Protein AF-A0A256IPM1-F1 (afdb_monomer_lite)

Sequence (111 aa):
MSKAGASDLFIDLLTFPKEAAGVPRHSIREEVRKYVYWGELDSGPATFSHVGGHFFGAIWDGDLFHAWTRADLNNKALLMECFGADRIIQDAIENGKPTDYAERMVMEPAL

Organism: NCBI:txid1383851

Foldseek 3Di:
DDPQQFDVQLVLLCPDDLVLLVAPDRVSVVQVCCCVPVDPDPDDSNPDDRPDDQLNVCNRNPQLLSNCVVDDPSSLSSSCSRQNLVRSLVSCVVVPHDSVVSCCVNVVPDD

Structure (mmCIF, N/CA/C/O backbone):
data_AF-A0A256IPM1-F1
#
_entry.id   AF-A0A256IPM1-F1
#
loop_
_atom_site.group_PDB
_atom_site.id
_atom_site.type_symbol
_atom_site.label_atom_id
_atom_site.label_alt_id
_atom_site.label_comp_id
_atom_site.label_asym_id
_atom_site.label_entity_id
_atom_site.label_seq_id
_atom_site.pdbx_PDB_ins_code
_atom_site.Cartn_x
_atom_site.Cartn_y
_atom_site.Cartn_z
_atom_site.occupancy
_atom_site.B_iso_or_equiv
_atom_site.auth_seq_id
_atom_site.auth_comp_id
_atom_site.auth_asym_id
_atom_site.auth_atom_id
_atom_site.pdbx_PDB_model_num
ATOM 1 N N . MET A 1 1 ? -5.229 -16.288 -2.593 1.00 47.16 1 MET A N 1
ATOM 2 C CA . MET A 1 1 ? -3.859 -16.359 -3.147 1.00 47.16 1 MET A CA 1
ATOM 3 C C . MET A 1 1 ? -3.948 -16.701 -4.621 1.00 47.16 1 MET A C 1
ATOM 5 O O . MET A 1 1 ? -4.615 -17.676 -4.963 1.00 47.16 1 MET A O 1
ATOM 9 N N . SER A 1 2 ? -3.330 -15.887 -5.478 1.00 44.66 2 SER A N 1
ATOM 10 C CA . SER A 1 2 ? -3.289 -16.124 -6.924 1.00 44.66 2 SER A CA 1
ATOM 11 C C . SER A 1 2 ? -2.351 -17.297 -7.272 1.00 44.66 2 SER A C 1
ATOM 13 O O . SER A 1 2 ? -1.567 -17.759 -6.440 1.00 44.66 2 SER A O 1
ATOM 15 N N . LYS A 1 3 ? -2.414 -17.792 -8.518 1.00 46.88 3 LYS A N 1
ATOM 16 C CA . LYS A 1 3 ? -1.695 -18.994 -9.004 1.00 46.88 3 LYS A CA 1
ATOM 17 C C . LYS A 1 3 ? -0.158 -18.945 -8.900 1.00 46.88 3 LYS A C 1
ATOM 19 O O . LYS A 1 3 ? 0.465 -19.984 -9.089 1.00 46.88 3 LYS A O 1
ATOM 24 N N . ALA A 1 4 ? 0.445 -17.790 -8.609 1.00 55.28 4 ALA A N 1
ATOM 25 C CA . ALA A 1 4 ? 1.896 -17.619 -8.465 1.00 55.28 4 ALA A CA 1
ATOM 26 C C . ALA A 1 4 ? 2.344 -17.289 -7.023 1.00 55.28 4 ALA A C 1
ATOM 28 O O . ALA A 1 4 ? 3.480 -16.877 -6.819 1.00 55.28 4 ALA A O 1
ATOM 29 N N . GLY A 1 5 ? 1.465 -17.435 -6.024 1.00 69.94 5 GLY A N 1
ATOM 30 C CA . GLY A 1 5 ? 1.779 -17.179 -4.611 1.00 69.94 5 GLY A CA 1
ATOM 31 C C . GLY A 1 5 ? 1.613 -15.723 -4.165 1.00 69.94 5 GLY A C 1
ATOM 32 O O . GLY A 1 5 ? 1.426 -15.487 -2.978 1.00 69.94 5 GLY A O 1
ATOM 33 N N . ALA A 1 6 ? 1.587 -14.764 -5.094 1.00 75.25 6 ALA A N 1
ATOM 34 C CA . ALA A 1 6 ? 1.277 -13.368 -4.795 1.00 75.25 6 ALA A CA 1
ATOM 35 C C . ALA A 1 6 ? -0.222 -13.163 -4.497 1.00 75.25 6 ALA A C 1
ATOM 37 O O . ALA A 1 6 ? -1.091 -13.826 -5.087 1.00 75.25 6 ALA A O 1
ATOM 38 N N . SER A 1 7 ? -0.543 -12.229 -3.606 1.00 85.25 7 SER A N 1
ATOM 39 C CA . SER A 1 7 ? -1.913 -11.761 -3.387 1.00 85.25 7 SER A CA 1
ATOM 40 C C . SER A 1 7 ? -2.459 -11.020 -4.616 1.00 85.25 7 SER A C 1
ATOM 42 O O . SER A 1 7 ? -1.701 -10.495 -5.431 1.00 85.25 7 SER A O 1
ATOM 44 N N . ASP A 1 8 ? -3.785 -10.942 -4.744 1.00 87.19 8 ASP A N 1
ATOM 45 C CA . ASP A 1 8 ? -4.407 -10.147 -5.812 1.00 87.19 8 ASP A CA 1
ATOM 46 C C . ASP A 1 8 ? -4.114 -8.645 -5.619 1.00 87.19 8 ASP A C 1
ATOM 48 O O . ASP A 1 8 ? -3.849 -7.941 -6.587 1.00 87.19 8 ASP A O 1
ATOM 52 N N . LEU A 1 9 ? -3.983 -8.187 -4.364 1.00 86.31 9 LEU A N 1
ATOM 53 C CA . LEU A 1 9 ? -3.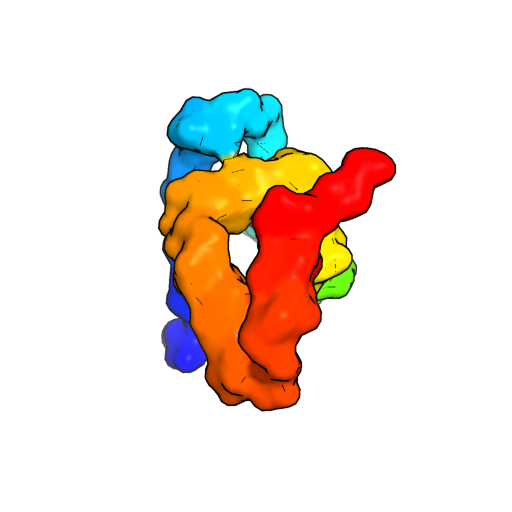558 -6.823 -4.019 1.00 86.31 9 LEU A CA 1
ATOM 54 C C . LEU A 1 9 ? -2.170 -6.483 -4.577 1.00 86.31 9 LEU A C 1
ATOM 56 O O . LEU A 1 9 ? -1.937 -5.369 -5.048 1.00 86.31 9 LEU A O 1
ATOM 60 N N . PHE A 1 10 ? -1.237 -7.437 -4.546 1.00 86.25 10 PHE A N 1
ATOM 61 C CA . PHE A 1 10 ? 0.081 -7.249 -5.146 1.00 86.25 10 PHE A CA 1
ATOM 62 C C . PHE A 1 10 ? -0.025 -7.025 -6.657 1.00 86.25 10 PHE A C 1
ATOM 64 O O . PHE A 1 10 ? 0.642 -6.141 -7.197 1.00 86.25 10 PHE A O 1
ATOM 71 N N . ILE A 1 11 ? -0.865 -7.808 -7.338 1.00 86.31 11 ILE A N 1
ATOM 72 C CA . ILE A 1 11 ? -1.071 -7.709 -8.787 1.00 86.31 11 ILE A CA 1
ATOM 73 C C . ILE A 1 11 ? -1.751 -6.385 -9.154 1.00 86.31 11 ILE A C 1
ATOM 75 O O . ILE A 1 11 ? -1.294 -5.695 -10.073 1.00 86.31 11 ILE A O 1
ATOM 79 N N . ASP A 1 12 ? -2.777 -5.991 -8.405 1.00 87.88 12 ASP A N 1
ATOM 80 C CA . ASP A 1 12 ? -3.478 -4.720 -8.593 1.00 87.88 12 ASP A CA 1
ATOM 81 C C . ASP A 1 12 ? -2.505 -3.542 -8.443 1.00 87.88 12 ASP A C 1
ATOM 83 O O . ASP A 1 12 ? -2.369 -2.712 -9.345 1.00 87.88 12 ASP A O 1
ATOM 87 N N . LEU A 1 13 ? -1.709 -3.523 -7.370 1.00 87.69 13 LEU A N 1
ATOM 88 C CA . LEU A 1 13 ? -0.755 -2.441 -7.135 1.00 87.69 13 LEU A CA 1
ATOM 89 C C . LEU A 1 13 ? 0.401 -2.436 -8.146 1.00 87.69 13 LEU A C 1
ATOM 91 O O . LEU A 1 13 ? 0.840 -1.369 -8.580 1.00 87.69 13 LEU A O 1
ATOM 95 N N . LEU A 1 14 ? 0.899 -3.608 -8.554 1.00 87.94 14 LEU A N 1
ATOM 96 C CA . LEU A 1 14 ? 1.928 -3.737 -9.593 1.00 87.94 14 LEU A CA 1
ATOM 97 C C . LEU A 1 14 ? 1.459 -3.122 -10.921 1.00 87.94 14 LEU A C 1
ATOM 99 O O . LEU A 1 14 ? 2.238 -2.459 -11.621 1.00 87.94 14 LEU A O 1
ATOM 103 N N . THR A 1 15 ? 0.188 -3.325 -11.266 1.00 87.94 15 THR A N 1
ATOM 104 C CA . THR A 1 15 ? -0.405 -2.830 -12.514 1.00 87.94 15 THR A CA 1
ATOM 105 C C . THR A 1 15 ? -0.891 -1.381 -12.420 1.00 87.94 15 THR A C 1
ATOM 107 O O . THR A 1 15 ? -0.933 -0.705 -13.450 1.00 87.94 15 THR A O 1
ATOM 110 N N . PHE A 1 16 ? -1.098 -0.841 -11.216 1.00 86.25 16 PHE A N 1
ATOM 111 C CA . PHE A 1 16 ? -1.516 0.546 -10.994 1.00 86.25 16 PHE A CA 1
ATOM 112 C C . PHE A 1 16 ? -0.517 1.593 -11.549 1.00 86.25 16 PHE A C 1
ATOM 114 O O . PHE A 1 16 ? 0.695 1.491 -11.303 1.00 86.25 16 PHE A O 1
ATOM 121 N N . PRO A 1 17 ? -0.977 2.606 -12.314 1.00 85.69 17 PRO A N 1
ATOM 122 C CA . PRO A 1 17 ? -0.117 3.640 -12.891 1.00 85.69 17 PRO A CA 1
ATOM 123 C C . PRO A 1 17 ? 0.352 4.652 -11.835 1.00 85.69 17 PRO A C 1
ATOM 125 O O . PRO A 1 17 ? -0.447 5.287 -11.156 1.00 85.69 17 PRO A O 1
ATOM 128 N N . LYS A 1 18 ? 1.669 4.867 -11.734 1.00 85.75 18 LYS A N 1
ATOM 129 C CA . LYS A 1 18 ? 2.256 5.786 -10.740 1.00 85.75 18 LYS A CA 1
ATOM 130 C C . LYS A 1 18 ? 1.896 7.253 -10.989 1.00 85.75 18 LYS A C 1
ATOM 132 O O . LYS A 1 18 ? 1.868 8.051 -10.059 1.00 85.75 18 LYS A O 1
ATOM 137 N N . GLU A 1 19 ? 1.619 7.587 -12.247 1.00 90.81 19 GLU A N 1
ATOM 138 C CA . GLU A 1 19 ? 1.232 8.918 -12.701 1.00 90.81 19 GLU A CA 1
ATOM 139 C C . GLU A 1 19 ? -0.124 9.322 -12.116 1.00 90.81 19 GLU A C 1
ATOM 141 O O . GLU A 1 19 ? -0.306 10.487 -11.778 1.00 90.81 19 GLU A O 1
ATOM 146 N N . ALA A 1 20 ? -1.035 8.358 -11.926 1.00 86.38 20 ALA A N 1
ATOM 147 C CA . ALA A 1 20 ? -2.319 8.601 -11.272 1.00 86.38 20 ALA A CA 1
ATOM 148 C C . ALA A 1 20 ? -2.145 8.991 -9.797 1.00 86.38 20 ALA A C 1
ATOM 150 O O . ALA A 1 20 ? -2.898 9.818 -9.303 1.00 86.38 20 ALA A O 1
ATOM 151 N N . ALA A 1 21 ? -1.106 8.476 -9.132 1.00 86.69 21 ALA A N 1
ATOM 152 C CA . ALA A 1 21 ? -0.759 8.856 -7.764 1.00 86.69 21 ALA A CA 1
ATOM 153 C C . ALA A 1 21 ? 0.187 10.064 -7.662 1.00 86.69 21 ALA A C 1
ATOM 155 O O . ALA A 1 21 ? 0.617 10.418 -6.567 1.00 86.69 21 ALA A O 1
ATOM 156 N N . GLY A 1 22 ? 0.576 10.681 -8.785 1.00 89.31 22 GLY A N 1
ATOM 157 C CA . GLY A 1 22 ? 1.486 11.830 -8.784 1.00 89.31 22 GLY A CA 1
ATOM 158 C C . GLY A 1 22 ? 2.879 11.544 -8.207 1.00 89.31 22 GLY A C 1
ATOM 159 O O . GLY A 1 22 ? 3.592 12.481 -7.846 1.00 89.31 22 GLY A O 1
ATOM 160 N N . VAL A 1 23 ? 3.293 10.274 -8.112 1.00 85.19 23 VAL A N 1
ATOM 161 C CA . VAL A 1 23 ? 4.584 9.899 -7.520 1.00 85.19 23 VAL A CA 1
ATOM 162 C C . VAL A 1 23 ? 5.657 9.649 -8.583 1.00 85.19 23 VAL A C 1
ATOM 164 O O . VAL A 1 23 ? 5.395 9.061 -9.638 1.00 85.19 23 VAL A O 1
ATOM 167 N N . PRO A 1 24 ? 6.921 10.015 -8.309 1.00 86.00 24 PRO A N 1
ATOM 168 C CA . PRO A 1 24 ? 8.010 9.821 -9.264 1.00 86.00 24 PRO A CA 1
ATOM 169 C C . PRO A 1 24 ? 8.407 8.344 -9.417 1.00 86.00 24 PRO A C 1
ATOM 171 O O . PRO A 1 24 ? 8.938 7.949 -10.463 1.00 86.00 24 PRO A O 1
ATOM 174 N N . ARG A 1 25 ? 8.135 7.511 -8.402 1.00 87.06 25 ARG A N 1
ATOM 175 C CA . ARG A 1 25 ? 8.643 6.139 -8.271 1.00 87.06 25 ARG A CA 1
ATOM 176 C C . ARG A 1 25 ? 7.529 5.132 -7.996 1.00 87.06 25 ARG A C 1
ATOM 178 O O . ARG A 1 25 ? 6.633 5.409 -7.212 1.00 87.06 25 ARG A O 1
ATOM 185 N N . HIS A 1 26 ? 7.656 3.934 -8.574 1.00 87.44 26 HIS A N 1
ATOM 186 C CA . HIS A 1 26 ? 6.818 2.769 -8.266 1.00 87.44 26 HIS A CA 1
ATOM 187 C C . HIS A 1 26 ? 7.706 1.617 -7.801 1.00 87.44 26 HIS A C 1
ATOM 189 O O . HIS A 1 26 ? 8.320 0.921 -8.612 1.00 87.44 26 HIS A O 1
ATOM 195 N N . SER A 1 27 ? 7.832 1.470 -6.485 1.00 83.62 27 SER A N 1
ATOM 196 C CA . SER A 1 27 ? 8.845 0.599 -5.882 1.00 83.62 27 SER A CA 1
ATOM 197 C C . SER A 1 27 ? 8.616 -0.886 -6.184 1.00 83.62 27 SER A C 1
ATOM 199 O O . SER A 1 27 ? 9.581 -1.613 -6.395 1.00 83.62 27 SER A O 1
ATOM 201 N N . ILE A 1 28 ? 7.359 -1.331 -6.299 1.00 83.38 28 ILE A N 1
ATOM 202 C CA . ILE A 1 28 ? 7.027 -2.722 -6.647 1.00 83.38 28 ILE A CA 1
ATOM 203 C C . ILE A 1 28 ? 7.448 -3.034 -8.080 1.00 83.38 28 ILE A C 1
ATOM 205 O O . ILE A 1 28 ? 8.054 -4.074 -8.329 1.00 83.38 28 ILE A O 1
ATOM 209 N N . ARG A 1 29 ? 7.204 -2.120 -9.027 1.00 85.81 29 ARG A N 1
ATOM 210 C CA . ARG A 1 29 ? 7.663 -2.298 -10.413 1.00 85.81 29 ARG A CA 1
ATOM 211 C C . ARG A 1 29 ? 9.184 -2.347 -10.508 1.00 85.81 29 ARG A C 1
ATOM 213 O O . ARG A 1 29 ? 9.715 -3.149 -11.269 1.00 85.81 29 ARG A O 1
ATOM 220 N N . GLU A 1 30 ? 9.884 -1.487 -9.774 1.00 85.12 30 GLU A N 1
ATOM 221 C CA . GLU A 1 30 ? 11.352 -1.496 -9.737 1.00 85.12 30 GLU A CA 1
ATOM 222 C C . GLU A 1 30 ? 11.899 -2.795 -9.153 1.00 85.12 30 GLU A C 1
ATOM 224 O O . GLU A 1 30 ? 12.836 -3.363 -9.710 1.00 85.12 30 GLU A O 1
ATOM 229 N N . GLU A 1 31 ? 11.286 -3.289 -8.080 1.00 82.44 31 GLU A N 1
ATOM 230 C CA . GLU A 1 31 ? 11.669 -4.542 -7.442 1.00 82.44 31 GLU A CA 1
ATOM 231 C C . GLU A 1 31 ? 11.446 -5.733 -8.383 1.00 82.44 31 GLU A C 1
ATOM 233 O O . GLU A 1 31 ? 12.384 -6.479 -8.653 1.00 82.44 31 GLU A O 1
ATOM 238 N N . VAL A 1 32 ? 10.263 -5.851 -8.996 1.00 79.88 32 VAL A N 1
ATOM 239 C CA . VAL A 1 32 ? 9.963 -6.906 -9.983 1.00 79.88 32 VAL A CA 1
ATOM 240 C C . VAL A 1 32 ? 10.914 -6.849 -11.185 1.00 79.88 32 VAL A C 1
ATOM 242 O O . VAL A 1 32 ? 11.376 -7.889 -11.659 1.00 79.88 32 VAL A O 1
ATOM 245 N N . ARG A 1 33 ? 11.267 -5.649 -11.667 1.00 77.12 33 ARG A N 1
ATOM 246 C CA . ARG A 1 33 ? 12.204 -5.485 -12.792 1.00 77.12 33 ARG A CA 1
ATOM 247 C C . ARG A 1 33 ? 13.583 -6.079 -12.520 1.00 77.12 33 ARG A C 1
ATOM 249 O O . ARG A 1 33 ? 14.178 -6.584 -13.468 1.00 77.12 33 ARG A O 1
ATOM 256 N N . LYS A 1 34 ? 14.080 -6.053 -11.277 1.00 73.25 34 LYS A N 1
ATOM 257 C CA . LYS A 1 34 ? 15.373 -6.673 -10.932 1.00 73.25 34 LYS A CA 1
ATOM 258 C C . LYS A 1 34 ? 15.372 -8.157 -11.290 1.00 73.25 34 LYS A C 1
ATOM 260 O O . LYS A 1 34 ? 16.293 -8.626 -11.943 1.00 73.25 34 LYS A O 1
ATOM 265 N N . TYR A 1 35 ? 14.302 -8.868 -10.949 1.00 72.38 35 TYR A N 1
ATOM 266 C CA . TYR A 1 35 ? 14.201 -10.306 -11.199 1.00 72.38 35 TYR A CA 1
ATOM 267 C C . TYR A 1 35 ? 13.925 -10.639 -12.670 1.00 72.38 35 TYR A C 1
ATOM 269 O O . TYR A 1 35 ? 14.442 -11.628 -13.178 1.00 72.38 35 TYR A O 1
ATOM 277 N N . VAL A 1 36 ? 13.152 -9.805 -13.378 1.00 70.62 36 VAL A N 1
ATOM 278 C CA . VAL A 1 36 ? 12.843 -10.021 -14.805 1.00 70.62 36 VAL A CA 1
ATOM 279 C C . VAL A 1 36 ? 14.058 -9.776 -15.704 1.00 70.62 36 VAL A C 1
ATOM 281 O O . VAL A 1 36 ? 14.271 -10.524 -16.653 1.00 70.62 36 VAL A O 1
ATOM 284 N N . TYR A 1 37 ? 14.846 -8.729 -15.439 1.00 59.03 37 TYR A N 1
ATOM 285 C CA . TYR A 1 37 ? 15.952 -8.340 -16.322 1.00 59.03 37 TYR A CA 1
ATOM 286 C C . TYR A 1 37 ? 17.297 -8.975 -15.961 1.00 59.03 37 TYR A C 1
ATOM 288 O O . TYR A 1 37 ? 18.177 -9.005 -16.818 1.00 59.03 37 TYR A O 1
ATOM 296 N N . TRP A 1 38 ? 17.501 -9.424 -14.718 1.00 60.22 38 TRP A N 1
ATOM 297 C CA . TRP A 1 38 ? 18.800 -9.942 -14.255 1.00 60.22 38 TRP A CA 1
ATOM 298 C C . TRP A 1 38 ? 18.812 -11.469 -14.052 1.00 60.22 38 TRP A C 1
ATOM 300 O O . TRP A 1 38 ? 19.781 -12.002 -13.523 1.00 60.22 38 TRP A O 1
ATOM 310 N N . GLY A 1 39 ? 17.742 -12.177 -14.430 1.00 54.31 39 GLY A N 1
ATOM 311 C CA . GLY A 1 39 ? 17.497 -13.548 -13.980 1.00 54.31 39 GLY A CA 1
ATOM 312 C C . GLY A 1 39 ? 18.263 -14.649 -14.721 1.00 54.31 39 GLY A C 1
ATOM 313 O O . GLY A 1 39 ? 17.852 -15.063 -15.803 1.00 54.31 39 GLY A O 1
ATOM 314 N N . GLU A 1 40 ? 19.257 -15.238 -14.054 1.00 51.69 40 GLU A N 1
ATOM 315 C CA . GLU A 1 40 ? 19.198 -16.682 -13.794 1.00 51.69 40 GLU A CA 1
ATOM 316 C C . GLU A 1 40 ? 18.404 -16.878 -12.492 1.00 51.69 40 GLU A C 1
ATOM 318 O O . GLU A 1 40 ? 18.647 -16.205 -11.491 1.00 51.69 40 GLU A O 1
ATOM 323 N N . LEU A 1 41 ? 17.393 -17.747 -12.518 1.00 57.94 41 LEU A N 1
ATOM 324 C CA . LEU A 1 41 ? 16.719 -18.203 -11.306 1.00 57.94 41 LEU A CA 1
ATOM 325 C C . LEU A 1 41 ? 17.468 -19.451 -10.830 1.00 57.94 41 LEU A C 1
ATOM 327 O O . LEU A 1 41 ? 17.347 -20.503 -11.452 1.00 57.94 41 LEU A O 1
ATOM 331 N N . ASP A 1 42 ? 18.217 -19.347 -9.730 1.00 56.03 42 ASP A N 1
ATOM 332 C CA . ASP A 1 42 ? 18.989 -20.472 -9.165 1.00 56.03 42 ASP A CA 1
ATOM 333 C C . ASP A 1 42 ? 18.105 -21.660 -8.720 1.00 56.03 42 ASP A C 1
ATOM 335 O O . ASP A 1 42 ? 18.593 -22.760 -8.459 1.00 56.03 42 ASP A O 1
ATOM 339 N N . SER A 1 43 ? 16.788 -21.454 -8.609 1.00 59.50 43 SER A N 1
ATOM 340 C CA . SER A 1 43 ? 15.806 -22.452 -8.175 1.00 59.50 43 SER A CA 1
ATOM 341 C C . SER A 1 43 ? 14.520 -22.390 -9.009 1.00 59.50 43 SER A C 1
ATOM 343 O O . SER A 1 43 ? 14.304 -21.461 -9.788 1.00 59.50 43 SER A O 1
ATOM 345 N N . GLY A 1 44 ? 13.659 -23.407 -8.878 1.00 55.25 44 GLY A N 1
ATOM 346 C CA . GLY A 1 44 ? 12.403 -23.472 -9.625 1.00 55.25 44 GLY A CA 1
ATOM 347 C C . GLY A 1 44 ? 11.490 -22.265 -9.339 1.00 55.25 44 GLY A C 1
ATOM 348 O O . GLY A 1 44 ? 11.463 -21.779 -8.213 1.00 55.25 44 GLY A O 1
ATOM 349 N N . PRO A 1 45 ? 10.665 -21.799 -10.295 1.00 57.75 45 PRO A N 1
ATOM 350 C CA . PRO A 1 45 ? 9.817 -20.614 -10.100 1.00 57.75 45 PRO A CA 1
ATOM 351 C C . PRO A 1 45 ? 8.886 -20.686 -8.879 1.00 57.75 45 PRO A C 1
ATOM 353 O O . PRO A 1 45 ? 8.537 -19.664 -8.304 1.00 57.75 45 PRO A O 1
ATOM 356 N N . ALA A 1 46 ? 8.502 -21.895 -8.458 1.00 57.81 46 ALA A N 1
ATOM 357 C CA . ALA A 1 46 ? 7.648 -22.123 -7.294 1.00 57.81 46 ALA A CA 1
ATOM 358 C C . ALA A 1 46 ? 8.333 -21.834 -5.943 1.00 57.81 46 ALA A C 1
ATOM 360 O O . ALA A 1 46 ? 7.645 -21.687 -4.938 1.00 57.81 46 ALA A O 1
ATOM 361 N N . THR A 1 47 ? 9.668 -21.771 -5.903 1.00 56.69 47 THR A N 1
ATOM 362 C CA . THR A 1 47 ? 10.445 -21.411 -4.705 1.00 56.69 47 THR A CA 1
ATOM 363 C C . THR A 1 47 ? 10.865 -19.945 -4.709 1.00 56.69 47 THR A C 1
ATOM 365 O O . THR A 1 47 ? 11.584 -19.516 -3.807 1.00 56.69 47 THR A O 1
ATOM 368 N N . PHE A 1 48 ? 10.422 -19.168 -5.704 1.00 63.66 48 PHE A N 1
ATOM 369 C CA . PHE A 1 48 ? 10.669 -17.738 -5.745 1.00 63.66 48 PHE A CA 1
ATOM 370 C C . PHE A 1 48 ? 9.944 -17.056 -4.584 1.00 63.66 48 PHE A C 1
ATOM 372 O O . PHE A 1 48 ? 8.718 -16.985 -4.541 1.00 63.66 48 PHE A O 1
ATOM 379 N N . SER A 1 49 ? 10.732 -16.537 -3.651 1.00 59.25 49 SER A N 1
ATOM 380 C CA . SER A 1 49 ? 10.287 -15.572 -2.660 1.00 59.25 49 SER A CA 1
ATOM 381 C C . SER A 1 49 ? 10.968 -14.252 -2.985 1.00 59.25 49 SER A C 1
ATOM 383 O O . SER A 1 49 ? 12.181 -14.207 -3.192 1.00 59.25 49 SER A O 1
ATOM 385 N N . HIS A 1 50 ? 10.193 -13.177 -3.060 1.00 62.78 50 HIS A N 1
ATOM 386 C CA . HIS A 1 50 ? 10.729 -11.824 -3.152 1.00 62.78 50 HIS A CA 1
ATOM 387 C C . HIS A 1 50 ? 11.769 -11.556 -2.040 1.00 62.78 50 HIS A C 1
ATOM 389 O O . HIS A 1 50 ? 11.589 -11.960 -0.892 1.00 62.78 50 HIS A O 1
ATOM 395 N N . VAL A 1 51 ? 12.848 -10.832 -2.351 1.00 61.66 51 VAL A N 1
ATOM 396 C CA . VAL A 1 51 ? 13.882 -10.437 -1.365 1.00 61.66 51 VAL A CA 1
ATOM 397 C C . VAL A 1 51 ? 13.532 -9.089 -0.695 1.00 61.66 51 VAL A C 1
ATOM 399 O O . VAL A 1 51 ? 14.352 -8.448 -0.043 1.00 61.66 51 VAL A O 1
ATOM 402 N N . GLY A 1 52 ? 12.294 -8.614 -0.843 1.00 66.12 52 GLY A N 1
ATOM 403 C CA . GLY A 1 52 ? 11.893 -7.266 -0.442 1.00 66.12 52 GLY A CA 1
ATOM 404 C C . GLY A 1 52 ? 11.441 -7.164 1.016 1.00 66.12 52 GLY A C 1
ATOM 405 O O . GLY A 1 52 ? 10.638 -7.968 1.474 1.00 66.12 52 GLY A O 1
ATOM 406 N N . GLY A 1 53 ? 11.919 -6.134 1.728 1.00 72.31 53 GLY A N 1
ATOM 407 C CA . GLY A 1 53 ? 11.623 -5.855 3.143 1.00 72.31 53 GLY A CA 1
ATOM 408 C C . GLY A 1 53 ? 10.139 -5.673 3.508 1.00 72.31 53 GLY A C 1
ATOM 409 O O . GLY A 1 53 ? 9.250 -5.820 2.679 1.00 72.31 53 GLY A O 1
ATOM 410 N N . HIS A 1 54 ? 9.870 -5.317 4.771 1.00 85.94 54 HIS A N 1
ATOM 411 C CA . HIS A 1 54 ? 8.551 -5.432 5.423 1.00 85.94 54 HIS A CA 1
ATOM 412 C C . HIS A 1 54 ? 7.324 -4.928 4.632 1.00 85.94 54 HIS A C 1
ATOM 414 O O . HIS A 1 54 ? 6.251 -5.501 4.780 1.00 85.94 54 HIS A O 1
ATOM 420 N N . PHE A 1 55 ? 7.460 -3.888 3.802 1.00 89.75 55 PHE A N 1
ATOM 421 C CA . PHE A 1 55 ? 6.385 -3.426 2.914 1.00 89.75 55 PHE A CA 1
ATOM 422 C C . PHE A 1 55 ? 6.039 -4.446 1.819 1.00 89.75 55 PHE A C 1
ATOM 424 O O . PHE A 1 55 ? 4.870 -4.778 1.650 1.00 89.75 55 PHE A O 1
ATOM 431 N N . PHE A 1 56 ? 7.045 -4.943 1.091 1.00 84.94 56 PHE A N 1
ATOM 432 C CA . PHE A 1 56 ? 6.855 -5.873 -0.024 1.00 84.94 56 PHE A CA 1
ATOM 433 C C . PHE A 1 56 ? 6.312 -7.215 0.460 1.00 84.94 56 PHE A C 1
ATOM 435 O O . PHE A 1 56 ? 5.369 -7.711 -0.146 1.00 84.94 56 PHE A O 1
ATOM 442 N N . GLY A 1 57 ? 6.846 -7.711 1.585 1.00 86.75 57 GLY A N 1
ATOM 443 C CA . GLY A 1 57 ? 6.316 -8.861 2.327 1.00 86.75 57 GLY A CA 1
ATOM 444 C C . GLY A 1 57 ? 4.818 -8.759 2.567 1.00 86.75 57 GLY A C 1
ATOM 445 O O . GLY A 1 57 ? 4.040 -9.582 2.099 1.00 86.75 57 GLY A O 1
ATOM 446 N N . ALA A 1 58 ? 4.408 -7.684 3.237 1.00 90.69 58 ALA A N 1
ATOM 447 C CA . ALA A 1 58 ? 3.017 -7.493 3.614 1.00 90.69 58 ALA A CA 1
ATOM 448 C C . ALA A 1 58 ? 2.074 -7.429 2.404 1.00 90.69 58 ALA A C 1
ATOM 450 O O . ALA A 1 58 ? 1.058 -8.119 2.379 1.00 90.69 58 ALA A O 1
ATOM 451 N N . ILE A 1 59 ? 2.417 -6.659 1.365 1.00 90.62 59 ILE A N 1
ATOM 452 C CA . ILE A 1 59 ? 1.542 -6.559 0.191 1.00 90.62 59 ILE A CA 1
ATOM 453 C C . ILE A 1 59 ? 1.527 -7.860 -0.628 1.00 90.62 59 ILE A C 1
ATOM 455 O O . ILE A 1 59 ? 0.479 -8.236 -1.151 1.00 90.62 59 ILE A O 1
ATOM 459 N N . TRP A 1 60 ? 2.648 -8.584 -0.702 1.00 86.81 60 TRP A N 1
ATOM 460 C CA . TRP A 1 60 ? 2.717 -9.901 -1.339 1.00 86.81 60 TRP A CA 1
ATOM 461 C C . TRP A 1 60 ? 1.803 -10.912 -0.648 1.00 86.81 60 TRP A C 1
ATOM 463 O O . TRP A 1 60 ? 1.048 -11.606 -1.328 1.00 86.81 60 TRP A O 1
ATOM 473 N N . ASP A 1 61 ? 1.814 -10.935 0.684 1.00 87.62 61 ASP A N 1
ATOM 474 C CA . ASP A 1 61 ? 0.969 -11.815 1.498 1.00 87.62 61 ASP A CA 1
ATOM 475 C C . ASP A 1 61 ? -0.504 -11.369 1.517 1.00 87.62 61 ASP A C 1
ATOM 477 O O . ASP A 1 61 ? -1.396 -12.155 1.840 1.00 87.62 61 ASP A O 1
ATOM 481 N N . GLY A 1 62 ? -0.776 -10.130 1.098 1.00 89.50 62 GLY A N 1
ATOM 482 C CA . GLY A 1 62 ? -2.115 -9.550 1.038 1.00 89.50 62 GLY A CA 1
ATOM 483 C C . GLY A 1 62 ? -2.563 -8.874 2.334 1.00 89.50 62 GLY A C 1
ATOM 484 O O . GLY A 1 62 ? -3.756 -8.663 2.510 1.00 89.50 62 GLY A O 1
ATOM 485 N N . ASP A 1 63 ? -1.626 -8.528 3.218 1.00 93.25 63 ASP A N 1
ATOM 486 C CA . ASP A 1 63 ? -1.862 -7.737 4.429 1.00 93.25 63 ASP A CA 1
ATOM 487 C C . ASP A 1 63 ? -1.728 -6.241 4.092 1.00 93.25 63 ASP A C 1
ATOM 489 O O . ASP A 1 63 ? -0.644 -5.639 4.151 1.00 93.25 63 ASP A O 1
ATOM 493 N N . LEU A 1 64 ? -2.839 -5.648 3.651 1.00 95.25 64 LEU A N 1
ATOM 494 C CA . LEU A 1 64 ? -2.876 -4.283 3.129 1.00 95.25 64 LEU A CA 1
ATOM 495 C C . LEU A 1 64 ? -2.582 -3.253 4.221 1.00 95.25 64 LEU A C 1
ATOM 497 O O . LEU A 1 64 ? -1.821 -2.303 3.998 1.00 95.25 64 LEU A O 1
ATOM 501 N N . PHE A 1 65 ? -3.153 -3.437 5.410 1.00 96.06 65 PHE A N 1
ATOM 502 C CA . PHE A 1 65 ? -2.921 -2.529 6.523 1.00 96.06 65 PHE A CA 1
ATOM 503 C C . PHE A 1 65 ? -1.476 -2.614 7.027 1.00 96.06 65 PHE A C 1
ATOM 505 O O . PHE A 1 65 ? -0.844 -1.580 7.269 1.00 96.06 65 PHE A O 1
ATOM 512 N N . HIS A 1 66 ? -0.885 -3.808 7.134 1.00 94.81 66 HIS A N 1
ATOM 513 C CA . HIS A 1 66 ? 0.527 -3.909 7.499 1.00 94.81 66 HIS A CA 1
ATOM 514 C C . HIS A 1 66 ? 1.423 -3.276 6.435 1.00 94.81 66 HIS A C 1
ATOM 516 O O . HIS A 1 66 ? 2.354 -2.547 6.794 1.00 94.81 66 HIS A O 1
ATOM 522 N N . ALA A 1 67 ? 1.115 -3.460 5.146 1.00 94.44 67 ALA A N 1
ATOM 523 C CA . ALA A 1 67 ? 1.831 -2.788 4.066 1.00 94.44 67 ALA A CA 1
ATOM 524 C C . ALA A 1 67 ? 1.782 -1.261 4.240 1.00 94.44 67 ALA A C 1
ATOM 526 O O . ALA A 1 67 ? 2.828 -0.612 4.202 1.00 94.44 67 ALA A O 1
ATOM 527 N N . TRP A 1 68 ? 0.613 -0.691 4.551 1.00 95.25 68 TRP A N 1
ATOM 528 C CA . TRP A 1 68 ? 0.468 0.736 4.857 1.00 95.25 68 TRP A CA 1
ATOM 529 C C . TRP A 1 68 ? 1.383 1.203 5.997 1.00 95.25 68 TRP A C 1
ATOM 531 O O . TRP A 1 68 ? 2.094 2.202 5.860 1.00 95.25 68 TRP A O 1
ATOM 541 N N . THR A 1 69 ? 1.428 0.469 7.112 1.00 93.69 69 THR A N 1
ATOM 542 C CA . THR A 1 69 ? 2.261 0.855 8.270 1.00 93.69 69 THR A CA 1
ATOM 543 C C . THR A 1 69 ? 3.767 0.803 7.995 1.00 93.69 69 THR A C 1
ATOM 545 O O . THR A 1 69 ? 4.541 1.473 8.679 1.00 93.69 69 THR A O 1
ATOM 548 N N . ARG A 1 70 ? 4.196 0.018 7.000 1.00 93.50 70 ARG A N 1
ATOM 549 C CA . ARG A 1 70 ? 5.606 -0.168 6.615 1.00 93.50 70 ARG A CA 1
ATOM 550 C C . ARG A 1 70 ? 6.016 0.653 5.395 1.00 93.50 70 ARG A C 1
ATOM 552 O O . ARG A 1 70 ? 7.199 0.675 5.053 1.00 93.50 70 ARG A O 1
ATOM 559 N N . ALA A 1 71 ? 5.057 1.284 4.727 1.00 92.00 71 ALA A N 1
ATOM 560 C CA . ALA A 1 71 ? 5.271 2.043 3.510 1.00 92.00 71 ALA A CA 1
ATOM 561 C C . ALA A 1 71 ? 5.956 3.392 3.787 1.00 92.00 71 ALA A C 1
ATOM 563 O O . ALA A 1 71 ? 5.640 4.091 4.751 1.00 92.00 71 ALA A O 1
ATOM 564 N N . ASP A 1 72 ? 6.869 3.775 2.891 1.00 90.88 72 ASP A N 1
ATOM 565 C CA . ASP A 1 72 ? 7.349 5.153 2.789 1.00 90.88 72 ASP A CA 1
ATOM 566 C C . ASP A 1 72 ? 6.273 6.069 2.173 1.00 90.88 72 ASP A C 1
ATOM 568 O O . ASP A 1 72 ? 5.210 5.607 1.758 1.00 90.88 72 ASP A O 1
ATOM 572 N N . LEU A 1 73 ? 6.538 7.376 2.092 1.00 90.44 73 LEU A N 1
ATOM 573 C CA . LEU A 1 73 ? 5.561 8.349 1.587 1.00 90.44 73 LEU A CA 1
ATOM 574 C C . LEU A 1 73 ? 5.091 8.059 0.149 1.00 90.44 73 LEU A C 1
ATOM 576 O O . LEU A 1 73 ? 3.907 8.204 -0.142 1.00 90.44 73 LEU A O 1
ATOM 580 N N . ASN A 1 74 ? 5.982 7.603 -0.738 1.00 89.94 74 ASN A N 1
ATOM 581 C CA . ASN A 1 74 ? 5.608 7.277 -2.119 1.00 89.94 74 ASN A CA 1
ATOM 582 C C . ASN A 1 74 ? 4.706 6.040 -2.164 1.00 89.94 74 ASN A C 1
ATOM 584 O O . ASN A 1 74 ? 3.703 6.018 -2.873 1.00 89.94 74 ASN A O 1
ATOM 588 N N . ASN A 1 75 ? 5.054 5.009 -1.395 1.00 92.19 75 ASN A N 1
ATOM 589 C CA . ASN A 1 75 ? 4.272 3.783 -1.319 1.00 92.19 75 ASN A CA 1
ATOM 590 C C . ASN A 1 75 ? 2.922 4.020 -0.635 1.00 92.19 75 ASN A C 1
ATOM 592 O O . ASN A 1 75 ? 1.929 3.452 -1.075 1.00 92.19 75 ASN A O 1
ATOM 596 N N . LYS A 1 76 ? 2.849 4.893 0.377 1.00 94.31 76 LYS A N 1
ATOM 597 C CA . LYS A 1 76 ? 1.576 5.307 0.981 1.00 94.31 76 LYS A CA 1
ATOM 598 C C . LYS A 1 76 ? 0.682 6.015 -0.032 1.00 94.31 76 LYS A C 1
ATOM 600 O O . LYS A 1 76 ? -0.478 5.647 -0.150 1.00 94.31 76 LYS A O 1
ATOM 605 N N . ALA A 1 77 ? 1.214 6.956 -0.812 1.00 93.25 77 ALA A N 1
ATOM 606 C CA . ALA A 1 77 ? 0.441 7.607 -1.872 1.00 93.25 77 ALA A CA 1
ATOM 607 C C . ALA A 1 77 ? -0.090 6.591 -2.901 1.00 93.25 77 ALA A C 1
ATOM 609 O O . ALA A 1 77 ? -1.267 6.623 -3.244 1.00 93.25 77 ALA A O 1
ATOM 610 N N . LEU A 1 78 ? 0.737 5.626 -3.323 1.00 92.31 78 LEU A N 1
ATOM 611 C CA . LEU A 1 78 ? 0.302 4.550 -4.222 1.00 92.31 78 LEU A CA 1
ATOM 612 C C . LEU A 1 78 ? -0.804 3.681 -3.612 1.00 92.31 78 LEU A C 1
ATOM 614 O O . LEU A 1 78 ? -1.782 3.388 -4.290 1.00 92.31 78 LEU A O 1
ATOM 618 N N . LEU A 1 79 ? -0.661 3.268 -2.350 1.00 95.12 79 LEU A N 1
ATOM 619 C CA . LEU A 1 79 ? -1.676 2.472 -1.656 1.00 95.12 79 LEU A CA 1
ATOM 620 C C . LEU A 1 79 ? -2.996 3.236 -1.516 1.00 95.12 79 LEU A C 1
ATOM 622 O O . LEU A 1 79 ? -4.057 2.665 -1.761 1.00 95.12 79 LEU A O 1
ATOM 626 N N . MET A 1 80 ? -2.922 4.514 -1.141 1.00 95.50 80 MET A N 1
ATOM 627 C CA . MET A 1 80 ? -4.088 5.372 -0.954 1.00 95.50 80 MET A CA 1
ATOM 628 C C . MET A 1 80 ? -4.865 5.548 -2.258 1.00 95.50 80 MET A C 1
ATOM 630 O O . MET A 1 80 ? -6.075 5.366 -2.275 1.00 95.50 80 MET A O 1
ATOM 634 N N . GLU A 1 81 ? -4.178 5.841 -3.358 1.00 94.88 81 GLU A N 1
ATOM 635 C CA . GLU A 1 81 ? -4.821 6.062 -4.658 1.00 94.88 81 GLU A CA 1
ATOM 636 C C . GLU A 1 81 ? -5.322 4.762 -5.297 1.00 94.88 81 GLU A C 1
ATOM 638 O O . GLU A 1 81 ? -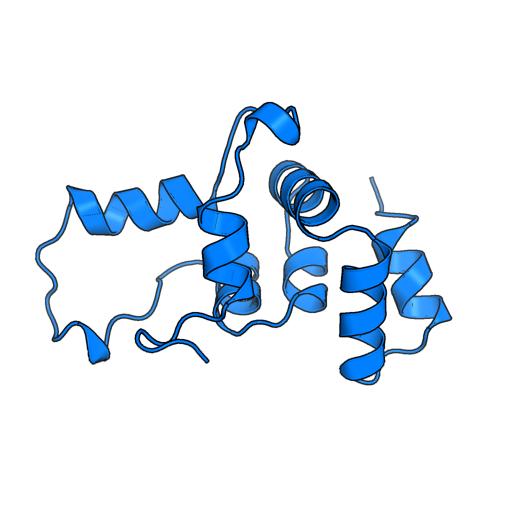6.346 4.750 -5.975 1.00 94.88 81 GLU A O 1
ATOM 643 N N . CYS A 1 82 ? -4.627 3.644 -5.069 1.00 93.31 82 CYS A N 1
ATOM 644 C CA . CYS A 1 82 ? -5.013 2.355 -5.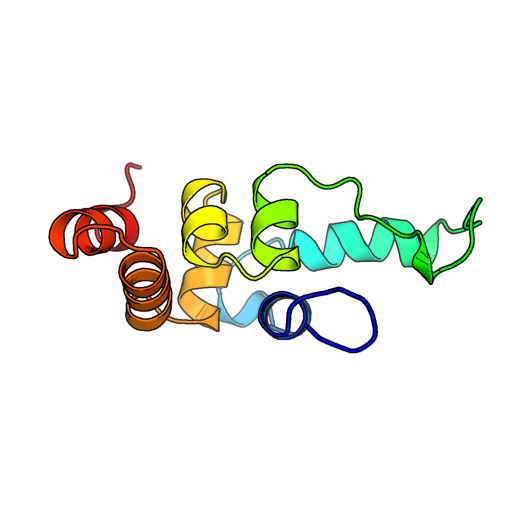636 1.00 93.31 82 CYS A CA 1
ATOM 645 C C . CYS A 1 82 ? -6.207 1.720 -4.908 1.00 93.31 82 CYS A C 1
ATOM 647 O O . CYS A 1 82 ? -7.076 1.139 -5.555 1.00 93.31 82 CYS A O 1
ATOM 649 N N . PHE A 1 83 ? -6.245 1.792 -3.575 1.00 95.50 83 PHE A N 1
ATOM 650 C CA . PHE A 1 83 ? -7.225 1.052 -2.769 1.00 95.50 83 PHE A CA 1
ATOM 651 C C . PHE A 1 83 ? -8.201 1.946 -2.000 1.00 95.50 83 PHE A C 1
ATOM 653 O O . PHE A 1 83 ? -9.286 1.489 -1.643 1.00 95.50 83 PHE A O 1
ATOM 660 N N . GLY A 1 84 ? -7.845 3.206 -1.755 1.00 95.50 84 GLY A N 1
ATOM 661 C CA . GLY A 1 84 ? -8.609 4.118 -0.910 1.00 95.50 84 GLY A CA 1
ATOM 662 C C . GLY A 1 84 ? -8.415 3.860 0.587 1.00 95.50 84 GLY A C 1
ATOM 663 O O . GLY A 1 84 ? -8.137 2.742 1.027 1.00 95.50 84 GLY A O 1
ATOM 664 N N . ALA A 1 85 ? -8.602 4.914 1.386 1.00 95.38 85 ALA A N 1
ATOM 665 C CA . ALA A 1 85 ? -8.488 4.854 2.845 1.00 95.38 85 ALA A CA 1
ATOM 666 C C . ALA A 1 85 ? -9.434 3.808 3.450 1.00 95.38 85 ALA A C 1
ATOM 668 O O . ALA A 1 85 ? -9.007 2.995 4.269 1.00 95.38 85 ALA A O 1
ATOM 669 N N . ASP A 1 86 ? -10.689 3.779 2.992 1.00 96.38 86 ASP A N 1
ATOM 670 C CA . ASP A 1 86 ? -11.728 2.891 3.519 1.00 96.38 86 ASP A CA 1
ATOM 671 C C . ASP A 1 86 ? -11.334 1.418 3.411 1.00 96.38 86 ASP A C 1
ATOM 673 O O . ASP A 1 86 ? -11.497 0.662 4.366 1.00 96.38 86 ASP A O 1
ATOM 677 N N . ARG A 1 87 ? -10.753 0.996 2.278 1.00 97.00 87 ARG A N 1
ATOM 678 C CA . ARG A 1 87 ? -10.329 -0.399 2.104 1.00 97.00 87 ARG A CA 1
ATOM 679 C C . ARG A 1 87 ? -9.159 -0.753 3.018 1.00 97.00 87 ARG A C 1
ATOM 681 O O . ARG A 1 87 ? -9.143 -1.858 3.557 1.00 97.00 87 ARG A O 1
ATOM 688 N N . ILE A 1 88 ? -8.209 0.165 3.199 1.00 96.94 88 ILE A N 1
ATOM 689 C CA . ILE A 1 88 ? -7.045 -0.019 4.080 1.00 96.94 88 ILE A CA 1
ATOM 690 C C . ILE A 1 88 ? -7.493 -0.109 5.549 1.00 96.94 88 ILE A C 1
ATOM 692 O O . ILE A 1 88 ? -7.011 -0.963 6.292 1.00 96.94 88 ILE A O 1
ATOM 696 N N . ILE A 1 89 ? -8.437 0.739 5.969 1.00 96.88 89 ILE A N 1
ATOM 697 C CA . ILE A 1 89 ? -9.029 0.711 7.316 1.00 96.88 89 ILE A CA 1
ATOM 698 C C . ILE A 1 89 ? -9.810 -0.588 7.523 1.00 96.88 89 ILE A C 1
ATOM 700 O O . ILE A 1 89 ? -9.638 -1.259 8.541 1.00 96.88 89 ILE A O 1
ATOM 704 N N . GLN A 1 90 ? -10.630 -0.970 6.545 1.00 97.19 90 GLN A N 1
ATOM 705 C CA . GLN A 1 90 ? -11.425 -2.191 6.593 1.00 97.19 90 GLN A CA 1
ATOM 706 C C . GLN A 1 90 ? -10.541 -3.438 6.739 1.00 97.19 90 GLN A C 1
ATOM 708 O O . GLN A 1 90 ? -10.842 -4.297 7.563 1.00 97.19 90 GLN A O 1
ATOM 713 N N . ASP A 1 91 ? -9.419 -3.505 6.018 1.00 97.56 91 ASP A N 1
ATOM 714 C CA . ASP A 1 91 ? -8.440 -4.591 6.149 1.00 97.56 91 ASP A CA 1
ATOM 715 C C . ASP A 1 91 ? -7.856 -4.682 7.574 1.00 97.56 91 ASP A C 1
ATOM 717 O O . ASP A 1 91 ? -7.701 -5.769 8.130 1.00 97.56 91 ASP A O 1
ATOM 721 N N . ALA A 1 92 ? -7.611 -3.544 8.229 1.00 96.00 92 ALA A N 1
ATOM 722 C CA . ALA A 1 92 ? -7.162 -3.515 9.621 1.00 96.00 92 ALA A CA 1
ATOM 723 C C . ALA A 1 92 ? -8.204 -4.116 10.580 1.00 96.00 92 ALA A C 1
ATOM 725 O O . ALA A 1 92 ? -7.858 -4.886 11.482 1.00 96.00 92 ALA A O 1
ATOM 726 N N . ILE A 1 93 ? -9.475 -3.756 10.387 1.00 96.75 93 ILE A N 1
ATOM 727 C CA . ILE A 1 93 ? -10.602 -4.216 11.210 1.00 96.75 93 ILE A CA 1
ATOM 728 C C . ILE A 1 93 ? -10.826 -5.718 11.006 1.00 96.75 93 ILE A C 1
ATOM 730 O O . ILE A 1 93 ? -10.987 -6.454 11.980 1.00 96.75 93 ILE A O 1
ATOM 734 N N . GLU A 1 94 ? -10.762 -6.189 9.758 1.00 95.25 94 GLU A N 1
ATOM 735 C CA . GLU A 1 94 ? -10.830 -7.613 9.399 1.00 95.25 94 GLU A CA 1
ATOM 736 C C . GLU A 1 94 ? -9.716 -8.426 10.076 1.00 95.25 94 GLU A C 1
ATOM 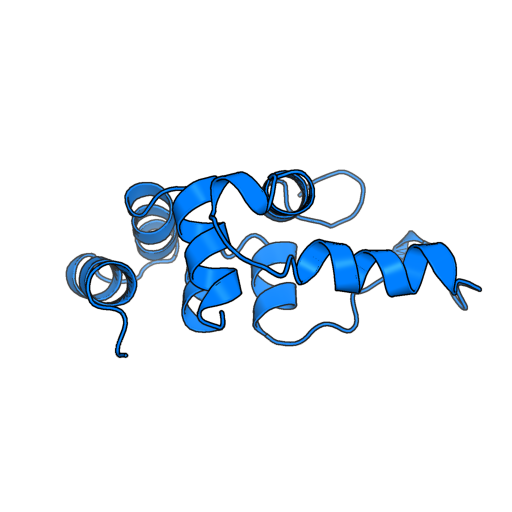738 O O . GLU A 1 94 ? -9.947 -9.555 10.511 1.00 95.25 94 GLU A O 1
ATOM 743 N N . ASN A 1 95 ? -8.542 -7.818 10.271 1.00 92.44 95 ASN A N 1
ATOM 744 C CA . ASN A 1 95 ? -7.408 -8.386 11.005 1.00 92.44 95 ASN A CA 1
ATOM 745 C C . ASN A 1 95 ? -7.432 -8.102 12.526 1.00 92.44 95 ASN A C 1
ATOM 747 O O . ASN A 1 95 ? -6.419 -8.250 13.221 1.00 92.44 95 ASN A O 1
ATOM 751 N N . GLY A 1 96 ? -8.584 -7.698 13.072 1.00 94.94 96 GLY A N 1
ATOM 752 C CA . GLY A 1 96 ? -8.827 -7.579 14.512 1.00 94.94 96 GLY A CA 1
ATOM 753 C C . GLY A 1 96 ? -8.263 -6.317 15.168 1.00 94.94 96 GLY A C 1
ATOM 754 O O . GLY A 1 96 ? -8.108 -6.282 16.393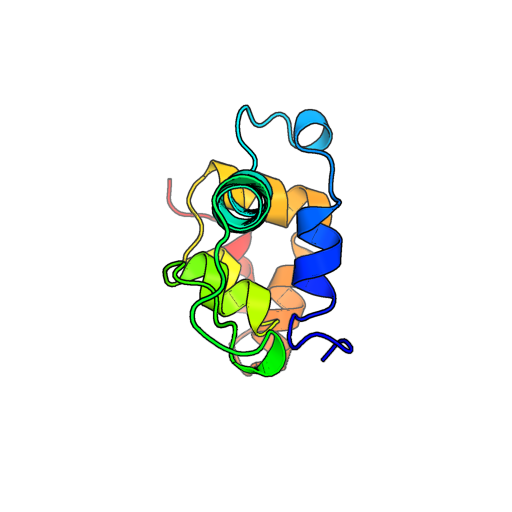 1.00 94.94 96 GLY A O 1
ATOM 755 N N . LYS A 1 97 ? -7.923 -5.279 14.395 1.00 95.56 97 LYS A N 1
ATOM 756 C CA . LYS A 1 97 ? -7.555 -3.973 14.959 1.00 95.56 97 LYS A CA 1
ATOM 757 C C . LYS A 1 97 ? -8.804 -3.190 15.388 1.00 95.56 97 LYS A C 1
ATOM 759 O O . LYS A 1 97 ? -9.820 -3.250 14.699 1.00 95.56 97 LYS A O 1
ATOM 764 N N . PRO A 1 98 ? -8.737 -2.421 16.491 1.00 96.69 98 PRO A N 1
ATOM 765 C CA . PRO A 1 98 ? -9.787 -1.466 16.834 1.00 96.69 98 PRO A CA 1
ATOM 766 C C . PRO A 1 98 ? -10.003 -0.434 15.715 1.00 96.69 98 PRO A C 1
ATOM 768 O O . PRO A 1 98 ? -9.034 0.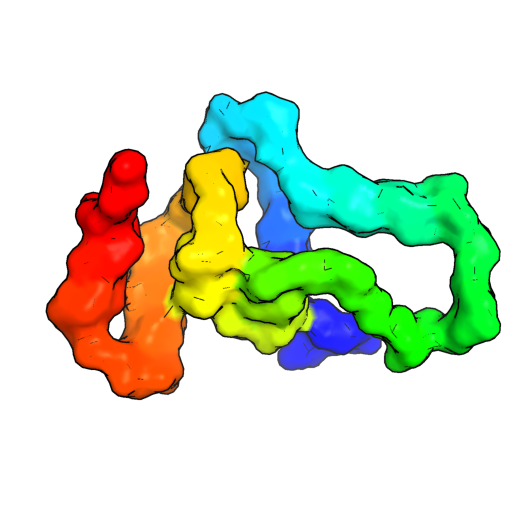030 15.110 1.00 96.69 98 PRO A O 1
ATOM 771 N N . THR A 1 99 ? -11.262 -0.072 15.453 1.00 95.06 99 THR A N 1
ATOM 772 C CA . THR A 1 99 ? -11.643 0.879 14.393 1.00 95.06 99 THR A CA 1
ATOM 773 C C . THR A 1 99 ? -10.983 2.245 14.575 1.00 95.06 99 THR A C 1
ATOM 775 O O . THR A 1 99 ? -10.380 2.758 13.640 1.00 95.06 99 THR A O 1
ATOM 778 N N . ASP A 1 100 ? -11.004 2.788 15.792 1.00 95.00 100 ASP A N 1
ATOM 779 C CA . ASP A 1 100 ? -10.387 4.074 16.141 1.00 95.00 100 ASP A CA 1
ATOM 780 C C . ASP A 1 100 ? -8.869 4.079 15.894 1.00 95.00 100 ASP A C 1
ATOM 782 O O . ASP A 1 100 ? -8.296 5.042 15.378 1.00 95.00 100 ASP A O 1
ATOM 786 N N . TYR A 1 101 ? -8.205 2.970 16.221 1.00 93.88 101 TYR A N 1
ATOM 787 C CA . TYR A 1 101 ? -6.793 2.778 15.927 1.00 93.88 101 TYR A CA 1
ATOM 788 C C . TYR A 1 101 ? -6.535 2.755 14.415 1.00 93.88 101 TYR A C 1
ATOM 790 O O . TYR A 1 101 ? -5.606 3.422 13.956 1.00 93.88 101 TYR A O 1
ATOM 798 N N . ALA A 1 102 ? -7.335 2.007 13.651 1.00 94.12 102 ALA A N 1
ATOM 799 C CA . ALA A 1 102 ? -7.182 1.879 12.204 1.00 94.12 102 ALA A CA 1
ATOM 800 C C . ALA A 1 102 ? -7.388 3.219 11.483 1.00 94.12 102 ALA A C 1
ATOM 802 O O . ALA A 1 102 ? -6.530 3.630 10.700 1.00 94.12 102 ALA A O 1
ATOM 803 N N . GLU A 1 103 ? -8.470 3.929 11.807 1.00 94.44 103 GLU A N 1
ATOM 804 C CA . GLU A 1 103 ? -8.790 5.246 11.249 1.00 94.44 103 GLU A CA 1
ATOM 805 C C . GLU A 1 103 ? -7.665 6.246 11.514 1.00 94.44 103 GLU A C 1
ATOM 807 O O . GLU A 1 103 ? -7.147 6.851 10.577 1.00 94.44 103 GLU A O 1
ATOM 812 N N . ARG A 1 104 ? -7.202 6.357 12.766 1.00 94.00 104 ARG A N 1
ATOM 813 C CA . ARG A 1 104 ? -6.106 7.270 13.118 1.00 94.00 104 ARG A CA 1
ATOM 814 C C . ARG A 1 104 ? -4.826 6.961 12.342 1.00 94.00 104 ARG A C 1
ATOM 816 O O . ARG A 1 104 ? -4.163 7.869 11.856 1.00 94.00 104 ARG A O 1
ATOM 823 N N . MET A 1 105 ? -4.474 5.685 12.198 1.00 93.19 105 MET A N 1
ATOM 824 C CA . MET A 1 105 ? -3.248 5.281 11.498 1.00 93.19 105 MET A CA 1
ATOM 825 C C . MET A 1 105 ? -3.271 5.584 9.991 1.00 93.19 105 MET A C 1
ATOM 827 O O . MET A 1 105 ? -2.203 5.722 9.384 1.00 93.19 105 MET A O 1
ATOM 831 N N . VAL A 1 106 ? -4.455 5.647 9.375 1.00 92.06 106 VAL A N 1
ATOM 832 C CA . VAL A 1 106 ? -4.620 5.872 7.928 1.00 92.06 106 VAL A CA 1
ATOM 833 C C . VAL A 1 106 ? -4.901 7.340 7.611 1.00 92.06 106 VAL A C 1
ATOM 835 O O . VAL A 1 106 ? -4.332 7.870 6.658 1.00 92.06 106 VAL A O 1
ATOM 838 N N . MET A 1 107 ? -5.722 8.005 8.423 1.00 88.50 107 MET A N 1
ATOM 839 C CA . MET A 1 107 ? -6.185 9.377 8.189 1.00 88.50 107 MET A CA 1
ATOM 840 C C . MET A 1 107 ? -5.247 10.439 8.770 1.00 88.50 107 MET A C 1
ATOM 842 O O . MET A 1 107 ? -5.178 11.546 8.243 1.00 88.50 107 MET A O 1
ATOM 846 N N . GLU A 1 108 ? -4.482 10.102 9.812 1.00 80.00 108 GLU A N 1
ATOM 847 C CA . GLU A 1 108 ? -3.476 10.980 10.420 1.00 80.00 108 GLU A CA 1
ATOM 848 C C . GLU A 1 108 ? -2.076 10.355 10.313 1.00 80.00 108 GLU A C 1
ATOM 850 O O . GLU A 1 108 ? -1.447 10.035 11.329 1.00 80.00 108 GLU A O 1
ATOM 855 N N . PRO A 1 109 ? -1.550 10.118 9.095 1.00 60.78 109 PRO A N 1
ATOM 856 C CA . PRO A 1 109 ? -0.214 9.567 8.965 1.00 60.78 109 PRO A CA 1
ATOM 857 C C . PRO A 1 109 ? 0.779 10.573 9.556 1.00 60.78 109 PRO A C 1
ATOM 859 O O . PRO A 1 109 ? 0.921 11.680 9.043 1.00 60.78 109 PRO A O 1
ATOM 862 N N . ALA A 1 110 ? 1.449 10.186 10.647 1.00 56.22 110 ALA A N 1
ATOM 863 C CA . ALA A 1 110 ? 2.529 10.969 11.239 1.00 56.22 110 ALA A CA 1
ATOM 864 C C . ALA A 1 110 ? 3.526 11.371 10.135 1.00 56.22 110 ALA A C 1
ATOM 866 O O . ALA A 1 110 ? 4.052 10.493 9.442 1.00 56.22 110 ALA A O 1
ATOM 867 N N . LEU A 1 111 ? 3.682 12.688 9.949 1.00 47.16 111 LEU A N 1
ATOM 868 C CA . LEU A 1 111 ? 4.585 13.323 8.985 1.00 47.16 111 LEU A CA 1
ATOM 869 C C . LEU A 1 111 ? 6.053 13.063 9.335 1.00 47.16 111 LEU A C 1
ATOM 871 O O . LEU A 1 111 ? 6.394 13.162 10.537 1.00 47.16 111 LEU A O 1
#

Radius of gyration: 14.62 Å; chains: 1; bounding box: 31×37×33 Å

Secondary structure (DSSP, 8-state):
--TTS--HHHHHHHHS-TTTTT-S--HHHHHHHHHHHS---SS-GGG------HHHHHHHHT-HHHHHHH--HHHHHHHHHHHHHHHHHHHHHHTT--HHHHHHHHHS---

pLDDT: mean 82.59, std 14.8, range [44.66, 97.56]